Protein AF-A0A366HBX4-F1 (afdb_monomer_lite)

pLDDT: mean 83.54, std 19.04, range [41.97, 98.69]

Secondary structure (DSSP, 8-state):
---------------------------HHHHHHHHHHHHHHT-S--HHHHHHHHHHHHHSPP-TTSHHHHHHHHHHHHHHHHHTT-HHHHHHHHHHHHHHHHHHHHT--

Structure (mmCIF, N/CA/C/O backbone):
data_AF-A0A366HBX4-F1
#
_entry.id   AF-A0A366HBX4-F1
#
loop_
_atom_site.group_PDB
_atom_site.id
_atom_site.type_symbol
_atom_site.label_atom_id
_atom_site.label_alt_id
_atom_site.label_comp_id
_atom_site.label_asym_id
_atom_site.label_entity_id
_atom_site.label_seq_id
_atom_site.pdbx_PDB_ins_code
_atom_site.Cartn_x
_atom_site.Cartn_y
_atom_site.Cartn_z
_atom_site.occupancy
_atom_site.B_iso_or_equiv
_atom_site.auth_seq_id
_atom_site.auth_comp_id
_atom_site.auth_asym_id
_atom_site.auth_atom_id
_atom_site.pdbx_PDB_model_num
ATOM 1 N N . MET A 1 1 ? 83.571 13.955 -13.164 1.00 41.97 1 MET A N 1
ATOM 2 C CA . MET A 1 1 ? 82.388 13.517 -13.938 1.00 41.97 1 MET A CA 1
ATOM 3 C C . MET A 1 1 ? 81.170 14.200 -13.339 1.00 41.97 1 MET A C 1
ATOM 5 O O . MET A 1 1 ? 81.041 14.209 -12.125 1.00 41.97 1 MET A O 1
ATOM 9 N N . LYS A 1 2 ? 80.384 14.901 -14.161 1.00 43.62 2 LYS A N 1
ATOM 10 C CA . LYS A 1 2 ? 79.310 15.808 -13.730 1.00 43.62 2 LYS A CA 1
ATOM 11 C C . LYS A 1 2 ? 78.022 14.993 -13.575 1.00 43.62 2 LYS A C 1
ATOM 13 O O . LYS A 1 2 ? 77.550 14.444 -14.565 1.00 43.62 2 LYS A O 1
ATOM 18 N N . HIS A 1 3 ? 77.479 14.894 -12.364 1.00 49.41 3 HIS A N 1
ATOM 19 C CA . HIS A 1 3 ? 76.137 14.353 -12.151 1.00 49.41 3 HIS A CA 1
ATOM 20 C C . HIS A 1 3 ? 75.112 15.438 -12.475 1.00 49.41 3 HIS A C 1
ATOM 22 O O . HIS A 1 3 ? 75.018 16.439 -11.772 1.00 49.41 3 HIS A O 1
ATOM 28 N N . VAL A 1 4 ? 74.352 1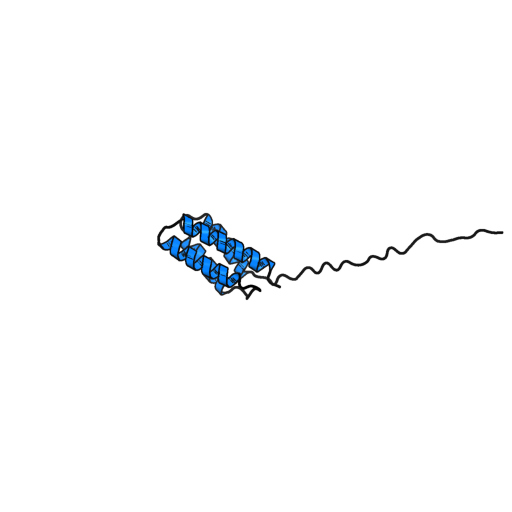5.228 -13.544 1.00 55.91 4 VAL A N 1
ATOM 29 C CA . VAL A 1 4 ? 73.110 15.950 -13.816 1.00 55.91 4 VAL A CA 1
ATOM 30 C C . VAL A 1 4 ? 72.027 14.902 -14.039 1.00 55.91 4 VAL A C 1
ATOM 32 O O . VAL A 1 4 ? 71.937 14.302 -15.103 1.00 55.91 4 VAL A O 1
ATOM 35 N N . ILE A 1 5 ? 71.244 14.629 -12.997 1.00 54.53 5 ILE A N 1
ATOM 36 C CA . ILE A 1 5 ? 69.987 13.883 -13.100 1.00 54.53 5 ILE A CA 1
ATOM 37 C C . ILE A 1 5 ? 68.891 14.913 -12.840 1.00 54.53 5 ILE A C 1
ATOM 39 O O . ILE A 1 5 ? 68.749 15.341 -11.693 1.00 54.53 5 ILE A O 1
ATOM 43 N N . PRO A 1 6 ? 68.161 15.383 -13.861 1.00 55.69 6 PRO A N 1
ATOM 44 C CA . PRO A 1 6 ? 67.046 16.278 -13.638 1.00 55.69 6 PRO A CA 1
ATOM 45 C C . PRO A 1 6 ? 65.718 15.503 -13.650 1.00 55.69 6 PRO A C 1
ATOM 47 O O . PRO A 1 6 ? 65.577 14.489 -14.330 1.00 55.69 6 PRO A O 1
ATOM 50 N N . VAL A 1 7 ? 64.739 16.076 -12.946 1.00 48.97 7 VAL A N 1
ATOM 51 C CA . VAL A 1 7 ? 63.287 15.847 -13.090 1.00 48.97 7 VAL A CA 1
ATOM 52 C C . VAL A 1 7 ? 62.806 14.492 -12.548 1.00 48.97 7 VAL A C 1
ATOM 54 O O . VAL A 1 7 ? 62.744 13.490 -13.246 1.00 48.97 7 VAL A O 1
ATOM 57 N N . LEU A 1 8 ? 62.565 14.354 -11.244 1.00 48.84 8 LEU A N 1
ATOM 58 C CA . LEU A 1 8 ? 61.369 14.834 -10.532 1.00 48.84 8 LEU A CA 1
ATOM 59 C C . LEU A 1 8 ? 60.042 14.517 -11.256 1.00 48.84 8 LEU A C 1
ATOM 61 O O . LEU A 1 8 ? 59.469 15.350 -11.946 1.00 48.84 8 LEU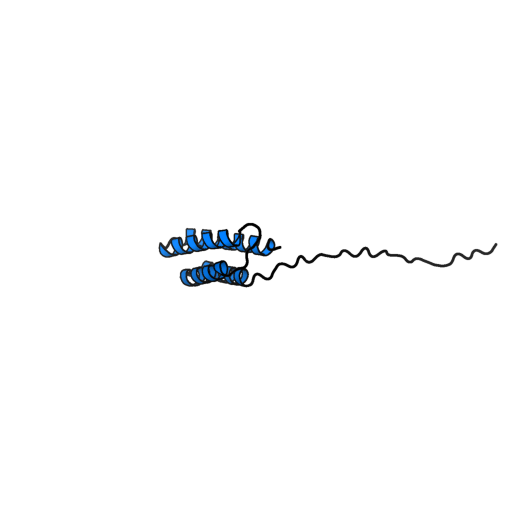 A O 1
ATOM 65 N N . THR A 1 9 ? 59.576 13.289 -11.026 1.00 56.94 9 THR A N 1
ATOM 66 C CA . THR A 1 9 ? 58.213 12.968 -10.568 1.00 56.94 9 THR A CA 1
ATOM 67 C C . THR A 1 9 ? 57.041 13.598 -11.325 1.00 56.94 9 THR A C 1
ATOM 69 O O . THR A 1 9 ? 56.553 14.649 -10.924 1.00 56.94 9 THR A O 1
ATOM 72 N N . LEU A 1 10 ? 56.475 12.889 -12.310 1.00 51.59 10 LEU A N 1
ATOM 73 C CA . LEU A 1 10 ? 55.055 13.037 -12.652 1.00 51.59 10 LEU A CA 1
ATOM 74 C C . LEU A 1 10 ? 54.555 11.885 -13.537 1.00 51.59 10 LEU A C 1
ATOM 76 O O . LEU A 1 10 ? 54.838 11.877 -14.728 1.00 51.59 10 LEU A O 1
ATOM 80 N N . LEU A 1 11 ? 53.765 10.959 -12.979 1.00 45.56 11 LEU A N 1
ATOM 81 C CA . LEU A 1 11 ? 52.576 10.425 -13.663 1.00 45.56 11 LEU A CA 1
ATOM 82 C C . LEU A 1 11 ? 51.685 9.652 -12.674 1.00 45.56 11 LEU A C 1
ATOM 84 O O . LEU A 1 11 ? 51.728 8.429 -12.565 1.00 45.56 11 LEU A O 1
ATOM 88 N N . LEU A 1 12 ? 50.863 10.393 -11.926 1.00 49.66 12 LEU A N 1
ATOM 89 C CA . LEU A 1 12 ? 49.689 9.839 -11.253 1.00 49.66 12 LEU A CA 1
ATOM 90 C C . LEU A 1 12 ? 48.660 9.513 -12.349 1.00 49.66 12 LEU A C 1
ATOM 92 O O . LEU A 1 12 ? 47.943 10.393 -12.823 1.00 49.66 12 LEU A O 1
ATOM 96 N N . LEU A 1 13 ? 48.626 8.258 -12.798 1.00 50.81 13 LEU A N 1
ATOM 97 C CA . LEU A 1 13 ? 47.582 7.755 -13.692 1.00 50.81 13 LEU A CA 1
ATOM 98 C C . LEU A 1 13 ? 46.272 7.641 -12.902 1.00 50.81 13 LEU A C 1
ATOM 100 O O . LEU A 1 13 ? 45.959 6.610 -12.306 1.00 50.81 13 LEU A O 1
ATOM 104 N N . LEU A 1 14 ? 45.525 8.750 -12.899 1.00 54.28 14 LEU A N 1
ATOM 105 C CA . LEU A 1 14 ? 44.111 8.839 -12.546 1.00 54.28 14 LEU A CA 1
ATOM 106 C C . LEU A 1 14 ? 43.327 7.846 -13.419 1.00 54.28 14 LEU A C 1
ATOM 108 O O . LEU A 1 14 ? 42.895 8.153 -14.529 1.00 54.28 14 LEU A O 1
ATOM 112 N N . SER A 1 15 ? 43.159 6.628 -12.917 1.00 58.53 15 SER A N 1
ATOM 113 C CA . SER A 1 15 ? 42.222 5.665 -13.485 1.00 58.53 15 SER A CA 1
ATOM 114 C C . SER A 1 15 ? 40.829 6.119 -13.067 1.00 58.53 15 SER A C 1
ATOM 116 O O . SER A 1 15 ? 40.406 5.892 -11.935 1.00 58.53 15 SER A O 1
ATOM 118 N N . GLY A 1 16 ? 40.165 6.861 -13.956 1.00 53.19 16 GLY A N 1
ATOM 119 C CA . GLY A 1 16 ? 38.811 7.358 -13.761 1.00 53.19 16 GLY A CA 1
ATOM 120 C C . GLY A 1 16 ? 37.854 6.211 -13.467 1.00 53.19 16 GLY A C 1
ATOM 121 O O . GLY A 1 16 ? 37.495 5.439 -14.355 1.00 53.19 16 GLY A O 1
ATOM 122 N N . VAL A 1 17 ? 37.426 6.110 -12.212 1.00 60.25 17 VAL A N 1
ATOM 123 C CA . VAL A 1 17 ? 36.266 5.309 -11.837 1.00 60.25 17 VAL A CA 1
ATOM 124 C C . VAL A 1 17 ? 35.053 6.047 -12.392 1.00 60.25 17 VAL A C 1
ATOM 126 O O . VAL A 1 17 ? 34.558 6.994 -11.784 1.00 60.25 17 VAL A O 1
ATOM 129 N N . PHE A 1 18 ? 34.585 5.644 -13.572 1.00 57.34 18 PHE A N 1
ATOM 130 C CA . PHE A 1 18 ? 33.241 5.989 -14.017 1.00 57.34 18 PHE A CA 1
ATOM 131 C C . PHE A 1 18 ? 32.261 5.277 -13.081 1.00 57.34 18 PHE A C 1
ATOM 133 O O . PHE A 1 18 ? 31.867 4.136 -13.320 1.00 57.34 18 PHE A O 1
ATOM 140 N N . LEU A 1 19 ? 31.899 5.947 -11.983 1.00 52.00 19 LEU A N 1
ATOM 141 C CA . LEU A 1 19 ? 30.698 5.645 -11.217 1.00 52.00 19 LEU A CA 1
ATOM 142 C C . LEU A 1 19 ? 29.534 5.772 -12.194 1.00 52.00 19 LEU A C 1
ATOM 144 O O . LEU A 1 19 ? 29.074 6.865 -12.516 1.00 52.00 19 LEU A O 1
ATOM 148 N N . THR A 1 20 ? 29.115 4.638 -12.744 1.00 50.94 20 THR A N 1
ATOM 149 C CA . THR A 1 20 ? 27.891 4.546 -13.524 1.00 50.94 20 THR A CA 1
ATOM 150 C C 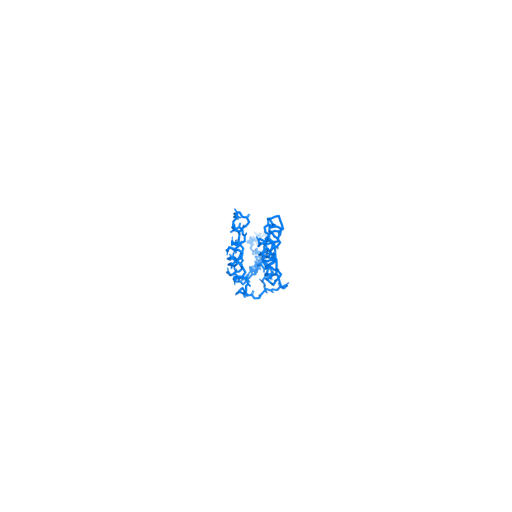. THR A 1 20 ? 26.764 4.736 -12.522 1.00 50.94 20 THR A C 1
ATOM 152 O O . THR A 1 20 ? 26.319 3.788 -11.874 1.00 50.94 20 THR A O 1
ATOM 155 N N . GLU A 1 21 ? 26.353 5.988 -12.327 1.00 49.03 21 GLU A N 1
ATOM 156 C CA . GLU A 1 21 ? 25.116 6.312 -11.638 1.00 49.03 21 GLU A CA 1
ATOM 157 C C . GLU A 1 21 ? 24.008 5.707 -12.485 1.00 49.03 21 GLU A C 1
ATOM 159 O O . GLU A 1 21 ? 23.642 6.212 -13.545 1.00 49.03 21 GLU A O 1
ATOM 164 N N . ALA A 1 22 ? 23.600 4.499 -12.108 1.00 49.09 22 ALA A N 1
ATOM 165 C CA . ALA A 1 22 ? 22.596 3.772 -12.842 1.00 49.09 22 ALA A CA 1
ATOM 166 C C . ALA A 1 22 ? 21.327 4.617 -12.811 1.00 49.09 22 ALA A C 1
ATOM 168 O O . ALA A 1 22 ? 20.706 4.738 -11.756 1.00 49.09 22 ALA A O 1
ATOM 169 N N . ALA A 1 23 ? 21.000 5.215 -13.956 1.00 51.19 23 ALA A N 1
ATOM 170 C CA . ALA A 1 23 ? 19.807 6.009 -14.161 1.00 51.19 23 ALA A CA 1
ATOM 171 C C . ALA A 1 23 ? 18.599 5.164 -13.751 1.00 51.19 23 ALA A C 1
ATOM 173 O O . ALA A 1 23 ? 18.145 4.292 -14.490 1.00 51.19 23 ALA A O 1
ATOM 174 N N . ASN A 1 24 ? 18.134 5.378 -12.524 1.00 58.16 24 ASN A N 1
ATOM 175 C CA . ASN A 1 24 ? 16.899 4.807 -12.038 1.00 58.16 24 ASN A CA 1
ATOM 176 C C . ASN A 1 24 ? 15.803 5.524 -12.836 1.00 58.16 24 ASN A C 1
ATOM 178 O O . ASN A 1 24 ? 15.687 6.746 -12.693 1.00 58.16 24 ASN A O 1
ATOM 182 N N . PRO A 1 25 ? 15.080 4.841 -13.742 1.00 64.69 25 PRO A N 1
ATOM 183 C CA . PRO A 1 25 ? 14.042 5.483 -14.519 1.00 64.69 25 PRO A CA 1
ATOM 184 C C . PRO A 1 25 ? 13.077 6.119 -13.527 1.00 64.69 25 PRO A C 1
ATOM 186 O O . PRO A 1 25 ? 12.688 5.505 -12.533 1.00 64.69 25 PRO A O 1
ATOM 189 N N . ASP A 1 26 ? 12.751 7.383 -13.757 1.00 72.44 26 ASP A N 1
ATOM 190 C CA . ASP A 1 26 ? 11.921 8.129 -12.832 1.00 72.44 26 ASP A CA 1
ATOM 191 C C . ASP A 1 26 ? 10.559 7.419 -12.674 1.00 72.44 26 ASP A C 1
ATOM 193 O O . ASP A 1 26 ? 9.854 7.170 -13.653 1.00 72.44 26 ASP A O 1
ATOM 197 N N . GLN A 1 27 ? 10.207 7.019 -11.444 1.00 83.94 27 GLN A N 1
ATOM 198 C CA . GLN A 1 27 ? 8.981 6.273 -11.113 1.00 83.94 27 GLN A CA 1
ATOM 199 C C . GLN A 1 27 ? 8.045 7.137 -10.244 1.00 83.94 27 GLN A C 1
ATOM 201 O O . GLN A 1 27 ? 7.751 6.777 -9.095 1.00 83.94 27 GLN A O 1
ATOM 206 N N . PRO A 1 28 ? 7.551 8.287 -10.748 1.00 91.75 28 PRO A N 1
ATOM 207 C CA . PRO A 1 28 ? 6.796 9.252 -9.945 1.00 91.75 28 PRO A CA 1
ATOM 208 C C . PRO A 1 28 ? 5.513 8.650 -9.367 1.00 91.75 28 PRO A C 1
ATOM 210 O O . PRO A 1 28 ? 5.158 8.902 -8.219 1.00 91.75 28 PRO A O 1
ATOM 213 N N . HIS A 1 29 ? 4.837 7.781 -10.120 1.00 94.50 29 HIS A N 1
ATOM 214 C CA . HIS A 1 29 ? 3.636 7.108 -9.639 1.00 94.50 29 HIS A CA 1
ATOM 215 C C . HIS A 1 29 ? 3.915 6.096 -8.520 1.00 94.50 29 HIS A C 1
ATOM 217 O O . HIS A 1 29 ? 3.119 6.004 -7.591 1.00 94.50 29 HIS A O 1
ATOM 223 N N . MET A 1 30 ? 5.039 5.372 -8.545 1.00 93.06 30 MET A N 1
ATOM 224 C CA . MET A 1 30 ? 5.374 4.487 -7.423 1.00 93.06 30 MET A CA 1
ATOM 225 C C . MET A 1 30 ? 5.743 5.284 -6.168 1.00 93.06 30 MET A C 1
ATOM 227 O O . MET A 1 30 ? 5.341 4.890 -5.076 1.00 93.06 30 MET A O 1
ATOM 231 N N . ARG A 1 31 ? 6.423 6.433 -6.310 1.00 93.75 31 ARG A N 1
ATOM 232 C CA . ARG A 1 31 ? 6.695 7.341 -5.180 1.00 93.75 31 ARG A CA 1
ATOM 233 C C . ARG A 1 31 ? 5.411 7.929 -4.588 1.00 93.75 31 ARG A C 1
ATOM 235 O O . ARG A 1 31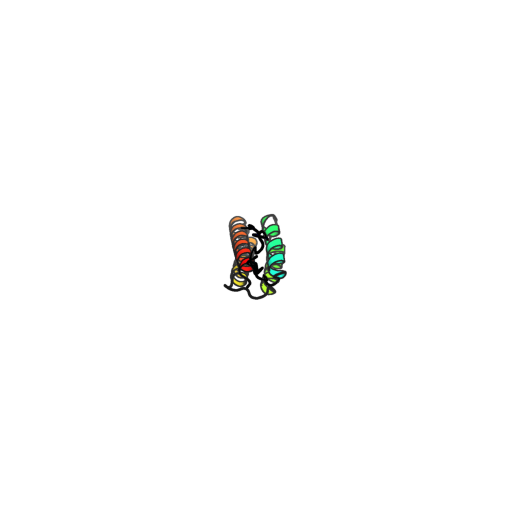 ? 5.215 7.853 -3.383 1.00 93.75 31 ARG A O 1
ATOM 242 N N . ALA A 1 32 ? 4.491 8.403 -5.426 1.00 96.12 32 ALA A N 1
ATOM 243 C CA . ALA A 1 32 ? 3.190 8.890 -4.964 1.00 96.12 32 ALA A CA 1
ATOM 244 C C . ALA A 1 32 ? 2.380 7.790 -4.249 1.00 96.12 32 ALA A C 1
ATOM 246 O O . ALA A 1 32 ? 1.770 8.028 -3.207 1.00 96.12 32 ALA A O 1
ATOM 247 N N . ALA A 1 33 ? 2.396 6.558 -4.775 1.00 97.25 33 ALA A N 1
ATOM 248 C CA . ALA A 1 33 ? 1.764 5.422 -4.108 1.00 97.25 33 ALA A CA 1
ATOM 249 C C . ALA A 1 33 ? 2.400 5.134 -2.740 1.00 97.25 33 ALA A C 1
ATOM 251 O O . ALA A 1 33 ? 1.679 4.892 -1.776 1.00 97.25 33 ALA A O 1
ATOM 252 N N . LEU A 1 34 ? 3.731 5.187 -2.644 1.00 96.56 34 LEU A N 1
ATOM 253 C CA . LEU A 1 34 ? 4.464 4.998 -1.396 1.00 96.56 34 LEU A CA 1
ATOM 254 C C . LEU A 1 34 ? 4.043 6.016 -0.326 1.00 96.56 34 LEU A C 1
ATOM 256 O O . LEU A 1 34 ? 3.727 5.617 0.793 1.00 96.56 34 LEU A O 1
ATOM 260 N N . GLU A 1 35 ? 3.990 7.303 -0.667 1.00 97.75 35 GLU A N 1
ATOM 261 C CA . GLU A 1 35 ? 3.560 8.366 0.252 1.00 97.75 35 GLU A CA 1
ATOM 262 C C . GLU A 1 35 ? 2.124 8.144 0.743 1.00 97.75 35 GLU A C 1
ATOM 264 O O . GLU A 1 35 ? 1.853 8.179 1.944 1.00 97.75 35 GLU A O 1
ATOM 269 N N . LEU A 1 36 ? 1.206 7.819 -0.171 1.00 98.56 36 LEU A N 1
ATOM 270 C CA . LEU A 1 36 ? -0.184 7.518 0.172 1.00 98.56 36 LEU A CA 1
ATOM 271 C C . LEU A 1 36 ? -0.307 6.308 1.101 1.00 98.56 36 LEU A C 1
ATOM 273 O O . LEU A 1 36 ? -1.123 6.332 2.019 1.00 98.56 36 LEU A O 1
ATOM 277 N N . LEU A 1 37 ? 0.504 5.266 0.907 1.00 98.38 37 LEU A N 1
ATOM 278 C CA . LEU A 1 37 ? 0.519 4.094 1.787 1.00 98.38 37 LEU A CA 1
ATOM 279 C C . LEU A 1 37 ? 1.082 4.420 3.172 1.00 98.38 37 LEU A C 1
ATOM 281 O O . LEU A 1 37 ? 0.560 3.938 4.179 1.00 98.38 37 LEU A O 1
ATOM 285 N N . GLN A 1 38 ? 2.111 5.265 3.247 1.00 98.12 38 GLN A N 1
ATOM 286 C CA . GLN A 1 38 ? 2.648 5.740 4.522 1.00 98.12 38 GLN A CA 1
ATOM 287 C C . GLN A 1 38 ? 1.623 6.577 5.294 1.00 98.12 38 GLN A C 1
ATOM 289 O O . GLN A 1 38 ? 1.518 6.423 6.513 1.00 98.12 38 GLN A O 1
ATOM 294 N N . SER A 1 39 ? 0.849 7.414 4.600 1.00 98.00 39 SER A N 1
ATOM 295 C CA . SER A 1 39 ? -0.264 8.152 5.203 1.00 98.00 39 SER A CA 1
ATOM 296 C C . SER A 1 39 ? -1.412 7.221 5.601 1.00 98.00 39 SER A C 1
ATOM 298 O O . SER A 1 39 ? -1.925 7.345 6.712 1.00 98.00 39 SER A O 1
ATOM 300 N N . ALA A 1 40 ? -1.763 6.236 4.764 1.00 98.00 40 ALA A N 1
ATOM 301 C CA . ALA A 1 40 ? -2.821 5.267 5.057 1.00 98.00 40 ALA A CA 1
ATOM 302 C C . ALA A 1 40 ? -2.536 4.499 6.351 1.00 98.00 40 ALA A C 1
ATOM 304 O O . ALA A 1 40 ? -3.429 4.333 7.174 1.00 98.00 40 ALA A O 1
ATOM 305 N N . LYS A 1 41 ? -1.276 4.098 6.570 1.00 97.12 41 LYS A N 1
ATOM 306 C CA . LYS A 1 41 ? -0.848 3.390 7.785 1.00 97.12 41 LYS A CA 1
ATOM 307 C C . LYS A 1 41 ? -1.105 4.175 9.076 1.00 97.12 41 LYS A C 1
ATOM 309 O O . LYS A 1 41 ? -1.237 3.577 10.133 1.00 97.12 41 LYS A O 1
ATOM 314 N N . LYS A 1 42 ? -1.116 5.507 9.003 1.00 96.38 42 LYS A N 1
ATOM 315 C CA . LYS A 1 42 ? -1.281 6.401 10.159 1.00 96.38 42 LYS A CA 1
ATOM 316 C C . LYS A 1 42 ? -2.721 6.897 10.325 1.00 96.38 42 LYS A C 1
ATOM 318 O O . LYS A 1 42 ? -2.981 7.675 11.234 1.00 96.38 42 LYS A O 1
ATOM 323 N N . SER A 1 43 ? -3.625 6.524 9.421 1.00 96.00 43 SER A N 1
ATOM 324 C CA . SER A 1 43 ? -4.977 7.072 9.354 1.00 96.00 43 SER A CA 1
ATOM 325 C C . SER A 1 43 ? -6.002 6.127 9.973 1.00 96.00 43 SER A C 1
ATOM 327 O O . SER A 1 43 ? -5.991 4.928 9.702 1.00 96.00 43 SER A O 1
ATOM 329 N N . ASP A 1 44 ? -6.964 6.685 10.709 1.00 95.19 44 ASP A N 1
ATOM 330 C CA . ASP A 1 44 ? -8.150 5.949 11.166 1.00 95.19 44 ASP A CA 1
ATOM 331 C C . ASP A 1 44 ? -9.081 5.539 10.013 1.00 95.19 44 ASP A C 1
ATOM 333 O O . ASP A 1 44 ? -9.875 4.607 10.150 1.00 95.19 44 ASP A O 1
ATOM 337 N N . GLN A 1 45 ? -8.977 6.220 8.867 1.00 95.25 45 GLN A N 1
ATOM 338 C CA . GLN A 1 45 ? -9.766 5.976 7.661 1.00 95.25 45 GLN A CA 1
ATOM 339 C C . GLN A 1 45 ? -8.837 5.756 6.455 1.00 95.25 45 GLN A C 1
ATOM 341 O O . GLN A 1 45 ? -8.677 6.642 5.615 1.00 95.25 45 GLN A O 1
ATOM 346 N N . PRO A 1 46 ? -8.220 4.568 6.320 1.00 97.38 46 PRO A N 1
ATOM 347 C CA . PRO A 1 46 ? -7.194 4.325 5.304 1.00 97.38 46 PRO A CA 1
ATOM 348 C C . PRO A 1 46 ? -7.747 4.192 3.873 1.00 97.38 46 PRO A C 1
ATOM 350 O O . PRO A 1 46 ? -7.004 4.364 2.906 1.00 97.38 46 PRO A O 1
ATOM 353 N N . LEU A 1 47 ? -9.042 3.894 3.703 1.00 97.94 47 LEU A N 1
ATOM 354 C CA . LEU A 1 47 ? -9.647 3.543 2.407 1.00 97.94 47 LEU A CA 1
ATOM 355 C C . LEU A 1 47 ? -9.443 4.574 1.277 1.00 97.94 47 LEU A C 1
ATOM 357 O O . LEU A 1 47 ? -9.095 4.148 0.166 1.00 97.94 47 LEU A O 1
ATOM 361 N N . PRO A 1 48 ? -9.609 5.896 1.492 1.00 98.25 48 PRO A N 1
ATOM 362 C CA . PRO A 1 48 ? -9.370 6.885 0.441 1.00 98.25 48 PRO A CA 1
ATOM 363 C C . PRO A 1 48 ? -7.914 6.872 -0.036 1.00 98.25 48 PRO A C 1
ATOM 365 O O . PRO A 1 48 ? -7.645 6.884 -1.238 1.00 98.25 48 PRO A O 1
ATOM 368 N N . MET A 1 49 ? -6.967 6.770 0.899 1.00 98.56 49 MET A N 1
ATOM 369 C CA . MET A 1 49 ? -5.535 6.758 0.597 1.00 98.56 49 MET A CA 1
ATOM 370 C C . MET A 1 49 ? -5.125 5.465 -0.114 1.00 98.56 49 MET A C 1
ATOM 372 O O . MET A 1 49 ? -4.424 5.523 -1.122 1.00 98.56 49 MET A O 1
ATOM 376 N N . LEU A 1 50 ? -5.630 4.311 0.336 1.00 98.50 50 LEU A N 1
ATOM 377 C CA . LEU A 1 50 ? -5.419 3.018 -0.323 1.00 98.50 50 LEU A CA 1
ATOM 378 C C . LEU A 1 50 ? -5.950 3.014 -1.764 1.00 98.50 50 LEU A C 1
ATOM 380 O O . LEU A 1 50 ? -5.290 2.525 -2.682 1.00 98.50 50 LEU A O 1
ATOM 384 N N . THR A 1 51 ? -7.126 3.603 -1.987 1.00 98.31 51 THR A N 1
ATOM 385 C CA . THR A 1 51 ? -7.733 3.704 -3.322 1.00 98.31 51 THR A CA 1
ATOM 386 C C . THR A 1 51 ? -6.895 4.579 -4.255 1.00 98.31 51 THR A C 1
ATOM 388 O O . THR A 1 51 ? -6.677 4.214 -5.416 1.00 98.31 51 THR A O 1
ATOM 391 N N . SER A 1 52 ? -6.384 5.701 -3.748 1.00 98.38 52 SER A N 1
ATOM 392 C CA . SER A 1 52 ? -5.475 6.574 -4.491 1.00 98.38 52 SER A CA 1
ATOM 393 C C . SER A 1 52 ? -4.139 5.886 -4.779 1.00 98.38 52 SER A C 1
ATOM 395 O O . SER A 1 52 ? -3.683 5.901 -5.923 1.00 98.38 52 SER A O 1
ATOM 397 N N . ALA A 1 53 ? -3.549 5.195 -3.798 1.00 98.25 53 ALA A N 1
ATOM 398 C CA . ALA A 1 53 ? -2.308 4.442 -3.978 1.00 98.25 53 ALA A CA 1
ATOM 399 C C . ALA A 1 53 ? -2.460 3.383 -5.078 1.00 98.25 53 ALA A C 1
ATOM 401 O O . ALA A 1 53 ? -1.637 3.295 -5.990 1.00 98.25 53 ALA A O 1
ATOM 402 N N . ARG A 1 54 ? -3.578 2.647 -5.068 1.00 98.31 54 ARG A N 1
ATOM 403 C CA . ARG A 1 54 ? -3.936 1.688 -6.118 1.00 98.31 54 ARG A CA 1
ATOM 404 C C . ARG A 1 54 ? -3.974 2.331 -7.506 1.00 98.31 54 ARG A C 1
ATOM 406 O O . ARG A 1 54 ? -3.468 1.747 -8.462 1.00 98.31 54 ARG A O 1
ATOM 413 N N . LYS A 1 55 ? -4.579 3.517 -7.641 1.00 97.94 55 LYS A N 1
ATOM 414 C CA . LYS A 1 55 ? -4.642 4.253 -8.917 1.00 97.94 55 LYS A CA 1
ATOM 415 C C . LYS A 1 55 ? -3.239 4.598 -9.420 1.00 97.94 55 LYS A C 1
ATOM 417 O O . LYS A 1 55 ? -2.946 4.376 -10.591 1.00 97.94 55 LYS A O 1
ATOM 422 N N . HIS A 1 56 ? -2.363 5.068 -8.539 1.00 96.81 56 HIS A N 1
ATOM 423 C CA . HIS A 1 56 ? -0.977 5.353 -8.896 1.00 96.81 56 HIS A CA 1
ATOM 424 C C . HIS A 1 56 ? -0.209 4.094 -9.321 1.00 96.81 56 HIS A C 1
ATOM 426 O O . HIS A 1 56 ? 0.425 4.105 -10.371 1.00 96.81 56 HIS A O 1
ATOM 432 N N . LEU A 1 57 ? -0.333 2.975 -8.601 1.00 95.19 57 LEU A N 1
ATOM 433 C CA . LEU A 1 57 ? 0.318 1.710 -8.978 1.00 95.19 57 LEU A CA 1
ATOM 434 C C . LEU A 1 57 ? -0.164 1.154 -10.328 1.00 95.19 57 LEU A C 1
ATOM 436 O O . LEU A 1 57 ? 0.611 0.529 -11.056 1.00 95.19 57 LEU A O 1
ATOM 440 N N . LYS A 1 58 ? -1.426 1.398 -10.701 1.00 94.56 58 LYS A N 1
ATOM 441 C CA . LYS A 1 58 ? -1.942 1.054 -12.036 1.00 94.56 58 LYS A CA 1
ATOM 442 C C . LYS A 1 58 ? -1.288 1.874 -13.148 1.00 94.56 58 LYS A C 1
ATOM 444 O O . LYS A 1 58 ? -1.057 1.324 -14.218 1.00 94.56 58 LYS A O 1
ATOM 449 N N . ASN A 1 59 ? -0.974 3.139 -12.875 1.00 92.44 59 ASN A N 1
ATOM 450 C CA . ASN A 1 59 ? -0.370 4.062 -13.837 1.00 92.44 59 ASN A CA 1
ATOM 451 C C . ASN A 1 59 ? 1.165 4.010 -13.850 1.00 92.44 59 ASN A C 1
ATOM 453 O O . ASN A 1 59 ? 1.787 4.566 -14.747 1.00 92.44 59 ASN A O 1
ATOM 457 N N . ALA A 1 60 ? 1.787 3.384 -12.850 1.00 89.62 60 ALA A N 1
ATOM 458 C CA . ALA A 1 60 ? 3.235 3.274 -12.763 1.00 89.62 60 ALA A CA 1
ATOM 459 C C . ALA A 1 60 ? 3.828 2.444 -13.909 1.00 89.62 60 ALA A C 1
ATOM 461 O O . ALA A 1 60 ? 3.287 1.402 -14.293 1.00 89.62 60 ALA A O 1
ATOM 462 N N . SER A 1 61 ? 4.981 2.895 -14.408 1.00 84.19 61 SER A N 1
ATOM 463 C CA . SER A 1 61 ? 5.746 2.206 -15.442 1.00 84.19 61 SER A CA 1
ATOM 464 C C . SER A 1 61 ? 6.162 0.811 -14.979 1.00 84.19 61 SER A C 1
ATOM 466 O O . SER A 1 61 ? 6.396 0.559 -13.795 1.00 84.19 61 SER A O 1
ATOM 468 N N . LYS A 1 62 ? 6.274 -0.120 -15.929 1.00 79.44 62 LYS A N 1
ATOM 469 C CA . LYS A 1 62 ? 6.702 -1.492 -15.640 1.00 79.44 62 LYS A CA 1
ATOM 470 C C . LYS A 1 62 ? 8.096 -1.478 -15.002 1.00 79.44 62 LYS A C 1
ATOM 472 O O . LYS A 1 62 ? 9.000 -0.825 -15.513 1.00 79.44 62 LYS A O 1
ATOM 477 N N . ASN A 1 63 ? 8.267 -2.215 -13.909 1.00 73.44 63 ASN A N 1
ATOM 478 C CA . ASN A 1 63 ? 9.567 -2.472 -13.299 1.00 73.44 63 ASN A CA 1
ATOM 479 C C . ASN A 1 63 ? 10.017 -3.912 -13.572 1.00 73.44 63 ASN A C 1
ATOM 481 O O . ASN A 1 63 ? 9.203 -4.801 -13.852 1.00 73.44 63 ASN A O 1
ATOM 485 N N . LYS A 1 64 ? 11.331 -4.140 -13.512 1.00 64.75 64 LYS A N 1
ATOM 486 C CA . LYS A 1 64 ? 11.897 -5.490 -13.556 1.00 64.75 64 LYS A CA 1
ATOM 487 C C . LYS A 1 64 ? 11.462 -6.241 -12.293 1.00 64.75 64 LYS A C 1
ATOM 489 O O . LYS A 1 64 ? 11.455 -5.675 -11.205 1.00 64.75 64 LYS A O 1
ATOM 494 N N . GLY A 1 65 ? 11.048 -7.496 -12.452 1.00 72.31 65 GLY A N 1
ATOM 495 C CA . GLY A 1 65 ? 10.681 -8.367 -11.330 1.00 72.31 65 GLY A CA 1
ATOM 496 C C . GLY A 1 65 ? 9.236 -8.272 -10.835 1.00 72.31 65 GLY A C 1
ATOM 497 O O . GLY A 1 65 ? 8.889 -9.001 -9.926 1.00 72.31 65 GLY A O 1
ATOM 498 N N . GLY A 1 66 ? 8.372 -7.429 -11.415 1.00 86.19 66 GLY A N 1
ATOM 499 C CA . GLY A 1 66 ? 6.932 -7.477 -11.112 1.00 86.19 66 GLY A CA 1
ATOM 500 C C . GLY A 1 66 ? 6.509 -6.837 -9.786 1.00 86.19 66 GLY A C 1
ATOM 501 O O . GLY A 1 66 ? 5.315 -6.799 -9.501 1.00 86.19 66 GLY A O 1
ATOM 502 N N . ALA A 1 67 ? 7.429 -6.226 -9.035 1.00 90.25 67 ALA A N 1
ATOM 503 C CA . ALA A 1 67 ? 7.149 -5.632 -7.725 1.00 90.25 67 ALA A CA 1
ATOM 504 C C . ALA A 1 67 ? 6.003 -4.595 -7.730 1.00 90.25 67 ALA A C 1
ATOM 506 O O . ALA A 1 67 ? 5.300 -4.434 -6.736 1.00 90.25 67 ALA A O 1
ATOM 507 N N . ARG A 1 68 ? 5.757 -3.908 -8.858 1.00 92.69 68 ARG A N 1
ATOM 508 C CA . ARG A 1 68 ? 4.585 -3.021 -9.018 1.00 92.69 68 ARG A CA 1
ATOM 509 C C . ARG A 1 68 ? 3.266 -3.805 -8.988 1.00 92.69 68 ARG A C 1
ATOM 511 O O . ARG A 1 68 ? 2.292 -3.338 -8.405 1.00 92.69 68 ARG A O 1
ATOM 518 N N . VAL A 1 69 ? 3.222 -4.957 -9.660 1.00 93.56 69 VAL A N 1
ATOM 519 C CA . VAL A 1 69 ? 2.046 -5.842 -9.711 1.00 93.56 69 VAL A CA 1
ATOM 520 C C . VAL A 1 69 ? 1.785 -6.421 -8.327 1.00 93.56 69 VAL A C 1
ATOM 522 O O . VAL A 1 69 ? 0.673 -6.297 -7.829 1.00 93.56 69 VAL A O 1
ATOM 525 N N . GLU A 1 70 ? 2.821 -6.936 -7.670 1.00 94.94 70 GLU A N 1
ATOM 526 C CA . GLU A 1 70 ? 2.708 -7.481 -6.313 1.00 94.94 70 GLU A CA 1
ATOM 527 C C . GLU A 1 70 ? 2.254 -6.412 -5.310 1.00 94.94 70 GLU A C 1
ATOM 529 O O . GLU A 1 70 ? 1.339 -6.631 -4.519 1.00 94.94 70 GLU A O 1
ATOM 534 N N . ALA A 1 71 ? 2.819 -5.201 -5.382 1.00 96.38 71 ALA A N 1
ATOM 535 C CA . ALA A 1 71 ? 2.351 -4.083 -4.566 1.00 96.38 71 ALA A CA 1
ATOM 536 C C . ALA A 1 71 ? 0.874 -3.754 -4.838 1.00 96.38 71 ALA A C 1
ATOM 538 O O . ALA A 1 71 ? 0.127 -3.466 -3.905 1.00 96.38 71 ALA A O 1
ATOM 539 N N . LEU A 1 72 ? 0.431 -3.806 -6.098 1.00 97.00 72 LEU A N 1
ATOM 540 C CA . LEU A 1 72 ? -0.962 -3.555 -6.466 1.00 97.00 72 LEU A CA 1
ATOM 541 C C . LEU A 1 72 ? -1.910 -4.605 -5.866 1.00 97.00 72 LEU A C 1
ATOM 543 O O . LEU A 1 72 ? -2.983 -4.243 -5.381 1.00 97.00 72 LEU A O 1
ATOM 547 N N . GLU A 1 73 ? -1.520 -5.878 -5.879 1.00 97.94 73 GLU A N 1
ATOM 548 C CA . GLU A 1 73 ? -2.268 -6.978 -5.258 1.00 97.94 73 GLU A CA 1
ATOM 549 C C . GLU A 1 73 ? -2.371 -6.792 -3.743 1.00 97.94 73 GLU A C 1
ATOM 551 O O . GLU A 1 73 ? -3.474 -6.780 -3.196 1.00 97.94 73 GLU A O 1
ATOM 556 N N . LEU A 1 74 ? -1.249 -6.500 -3.083 1.00 98.62 74 LEU A N 1
ATOM 557 C CA . LEU A 1 74 ? -1.207 -6.236 -1.644 1.00 98.62 74 LEU A CA 1
ATOM 558 C C . LEU A 1 74 ? -2.081 -5.039 -1.248 1.00 98.62 74 LEU A C 1
ATOM 560 O O . LEU A 1 74 ? -2.746 -5.076 -0.213 1.00 98.62 74 LEU A O 1
ATOM 564 N N . VAL A 1 75 ? -2.139 -3.992 -2.076 1.00 98.56 75 VAL A N 1
ATOM 565 C CA . VAL A 1 75 ? -3.048 -2.858 -1.849 1.00 98.56 75 VAL A CA 1
ATOM 566 C C . VAL A 1 75 ? -4.513 -3.262 -2.021 1.00 98.56 75 VAL A C 1
ATOM 568 O O . VAL A 1 75 ? -5.352 -2.817 -1.239 1.00 98.56 75 VAL A O 1
ATOM 571 N N . ASN A 1 76 ? -4.849 -4.111 -2.996 1.00 98.69 76 ASN A N 1
ATOM 572 C CA . ASN A 1 76 ? -6.217 -4.625 -3.130 1.00 98.69 76 ASN A CA 1
ATOM 573 C C . ASN A 1 76 ? -6.628 -5.441 -1.899 1.00 98.69 76 ASN A C 1
ATOM 575 O O . ASN A 1 76 ? -7.737 -5.272 -1.394 1.00 98.69 76 ASN A O 1
ATOM 579 N N . GLU A 1 77 ? -5.724 -6.269 -1.380 1.00 98.62 77 GLU A N 1
ATOM 580 C CA . GLU A 1 77 ? -5.956 -7.004 -0.140 1.00 98.62 77 GLU A CA 1
ATOM 581 C C . GLU A 1 77 ? -6.102 -6.063 1.059 1.00 98.62 77 GLU A C 1
ATOM 583 O O . GLU A 1 77 ? -7.027 -6.233 1.848 1.00 98.62 77 GLU A O 1
ATOM 588 N N . ALA A 1 78 ? -5.256 -5.035 1.183 1.00 98.62 78 ALA A N 1
ATOM 589 C CA . ALA A 1 78 ? -5.379 -4.032 2.241 1.00 98.62 78 ALA A CA 1
ATOM 590 C C . ALA A 1 78 ? -6.744 -3.325 2.205 1.00 98.62 78 ALA A C 1
ATOM 592 O O . ALA A 1 78 ? -7.353 -3.118 3.251 1.00 98.62 78 ALA A O 1
ATOM 593 N N . ILE A 1 79 ? -7.254 -2.996 1.011 1.00 98.69 79 ILE A N 1
ATOM 594 C CA . ILE A 1 79 ? -8.597 -2.421 0.836 1.00 98.69 79 ILE A CA 1
ATOM 595 C C . ILE A 1 79 ? -9.665 -3.392 1.342 1.00 98.69 79 ILE A C 1
ATOM 597 O O . ILE A 1 79 ? -10.535 -2.981 2.106 1.00 98.69 79 ILE A O 1
ATOM 601 N N . ALA A 1 80 ? -9.589 -4.668 0.956 1.00 98.62 80 ALA A N 1
ATOM 602 C CA . ALA A 1 80 ? -10.551 -5.677 1.393 1.00 98.62 80 ALA A CA 1
ATOM 603 C C . ALA A 1 80 ? -10.549 -5.847 2.924 1.00 98.62 80 ALA A C 1
ATOM 605 O O . ALA A 1 80 ? -11.611 -5.900 3.538 1.00 98.62 80 ALA A O 1
ATOM 606 N N . GLN A 1 81 ? -9.369 -5.861 3.556 1.00 98.25 81 GLN A N 1
ATOM 607 C CA . GLN A 1 81 ? -9.247 -5.947 5.017 1.00 98.25 81 GLN A CA 1
ATOM 608 C C . GLN A 1 81 ? -9.780 -4.691 5.722 1.00 98.25 81 GLN A C 1
ATOM 610 O O . GLN A 1 81 ? -10.466 -4.796 6.738 1.00 98.25 81 GLN A O 1
ATOM 615 N N . ALA A 1 82 ? -9.542 -3.507 5.153 1.00 97.88 82 ALA A N 1
ATOM 616 C CA . ALA A 1 82 ? -10.057 -2.254 5.692 1.00 97.88 82 ALA A CA 1
ATOM 617 C C . ALA A 1 82 ? -11.591 -2.182 5.619 1.00 97.88 82 ALA A C 1
ATOM 619 O O . ALA A 1 82 ? -12.222 -1.671 6.540 1.00 97.88 82 ALA A O 1
ATOM 620 N N . GLN A 1 83 ? -12.200 -2.728 4.560 1.00 97.88 83 GLN A N 1
ATOM 621 C CA . GLN A 1 83 ? -13.658 -2.791 4.405 1.00 97.88 83 GLN A CA 1
ATOM 622 C C . GLN A 1 83 ? -14.334 -3.681 5.454 1.00 97.88 83 GLN A C 1
ATOM 624 O O . GLN A 1 83 ? -15.435 -3.364 5.894 1.00 97.88 83 GLN A O 1
ATOM 629 N N . VAL A 1 84 ? -13.678 -4.765 5.877 1.00 97.81 84 VAL A N 1
ATOM 630 C CA . VAL A 1 84 ? -14.181 -5.648 6.948 1.00 97.81 84 VAL A CA 1
ATOM 631 C C . VAL A 1 84 ? -13.740 -5.208 8.350 1.00 97.81 84 VAL A C 1
ATOM 633 O O . VAL A 1 84 ? -14.058 -5.876 9.330 1.00 97.81 84 VAL A O 1
ATOM 636 N N . GLY A 1 85 ? -13.009 -4.094 8.467 1.00 96.62 85 GLY A N 1
ATOM 637 C CA . GLY A 1 85 ? -12.566 -3.532 9.745 1.00 96.62 85 GLY A CA 1
ATOM 638 C C . GLY A 1 85 ? -11.352 -4.219 10.386 1.00 96.62 85 GLY A C 1
ATOM 639 O O . GLY A 1 85 ? -11.009 -3.893 11.524 1.00 96.62 85 GLY A O 1
ATOM 640 N N . ASP A 1 86 ? -10.662 -5.129 9.687 1.00 97.62 86 ASP A N 1
ATOM 641 C CA . ASP A 1 86 ? -9.460 -5.801 10.204 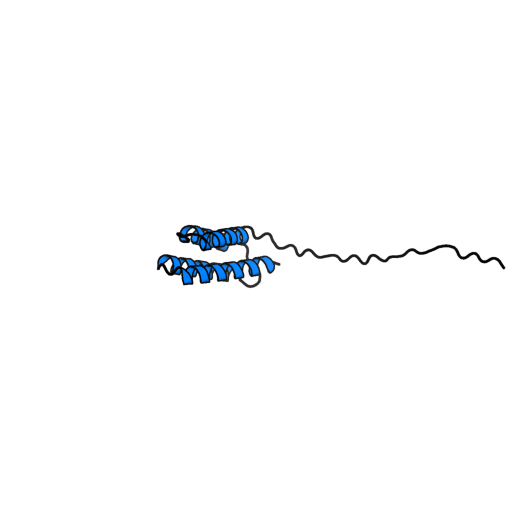1.00 97.62 86 ASP A CA 1
ATOM 642 C C . ASP A 1 86 ? -8.237 -4.877 10.076 1.00 97.62 86 ASP A C 1
ATOM 644 O O . ASP A 1 86 ? -7.455 -4.935 9.119 1.00 97.62 86 ASP A O 1
ATOM 648 N N . LYS A 1 87 ? -8.078 -3.983 11.059 1.00 95.94 87 LYS A N 1
ATOM 649 C CA . LYS A 1 87 ? -6.985 -2.997 11.096 1.00 95.94 87 LYS A CA 1
ATOM 650 C C . LYS A 1 87 ? -5.605 -3.659 11.067 1.00 95.94 87 LYS A C 1
ATOM 652 O O . LYS A 1 87 ? -4.731 -3.220 10.323 1.00 95.94 87 LYS A O 1
ATOM 657 N N . LYS A 1 88 ? -5.421 -4.760 11.805 1.00 97.69 88 LYS A N 1
ATOM 658 C CA . LYS A 1 88 ? -4.132 -5.460 11.897 1.00 97.69 88 LYS A CA 1
ATOM 659 C C . LYS A 1 88 ? -3.711 -6.024 10.543 1.00 97.69 88 LYS A C 1
ATOM 661 O O . LYS A 1 88 ? -2.576 -5.808 10.119 1.00 97.69 88 LYS A O 1
ATOM 666 N N . LYS A 1 89 ? -4.603 -6.731 9.842 1.00 98.00 89 LYS A N 1
ATOM 667 C CA . LYS A 1 89 ? -4.276 -7.246 8.505 1.00 98.00 89 LYS A CA 1
ATOM 668 C C . LYS A 1 89 ? -4.143 -6.127 7.482 1.00 98.00 89 LYS A C 1
ATOM 670 O O . LYS A 1 89 ? -3.275 -6.216 6.618 1.00 98.00 89 LYS A O 1
ATOM 675 N N . THR A 1 90 ? -4.937 -5.064 7.598 1.00 98.31 90 THR A N 1
ATOM 676 C CA . THR A 1 90 ? -4.789 -3.868 6.756 1.00 98.31 90 THR A CA 1
ATOM 677 C C . THR A 1 90 ? -3.366 -3.312 6.853 1.00 98.31 90 THR A C 1
ATOM 679 O O . THR A 1 90 ? -2.694 -3.162 5.833 1.00 98.31 90 THR A O 1
ATOM 682 N N . GLU A 1 91 ? -2.860 -3.090 8.068 1.00 98.00 91 GLU A N 1
ATOM 683 C CA . GLU A 1 91 ? -1.492 -2.608 8.296 1.00 98.00 91 GLU A CA 1
ATOM 684 C C . GLU A 1 91 ? -0.424 -3.579 7.783 1.00 98.00 91 GLU A C 1
ATOM 686 O O . GLU A 1 91 ? 0.548 -3.153 7.155 1.00 98.00 91 GLU A O 1
ATOM 691 N N . GLN A 1 92 ? -0.600 -4.888 8.001 1.00 98.44 92 GLN A N 1
ATOM 692 C CA . GLN A 1 92 ? 0.315 -5.908 7.475 1.00 98.44 92 GLN A CA 1
ATOM 693 C C . GLN A 1 92 ? 0.436 -5.821 5.950 1.00 98.44 92 GLN A C 1
ATOM 695 O O . GLN A 1 92 ? 1.546 -5.832 5.414 1.00 98.44 92 GLN A O 1
ATOM 700 N N . LYS A 1 93 ? -0.694 -5.686 5.249 1.00 98.56 93 LYS A N 1
ATOM 701 C CA . LYS A 1 93 ? -0.728 -5.590 3.786 1.00 98.56 93 LYS A CA 1
ATOM 702 C C . LYS A 1 93 ? -0.163 -4.262 3.281 1.00 98.56 93 LYS A C 1
ATOM 704 O O . LYS A 1 93 ? 0.584 -4.265 2.306 1.00 98.56 93 LYS A O 1
ATOM 709 N N . ILE A 1 94 ? -0.406 -3.155 3.989 1.00 98.44 94 ILE A N 1
ATOM 710 C CA . ILE A 1 94 ? 0.239 -1.863 3.702 1.00 98.44 94 ILE A CA 1
ATOM 711 C C . ILE A 1 94 ? 1.764 -1.975 3.814 1.00 98.44 94 ILE A C 1
ATOM 713 O O . ILE A 1 94 ? 2.478 -1.560 2.902 1.00 98.44 94 ILE A O 1
ATOM 717 N N . ASN A 1 95 ? 2.280 -2.560 4.898 1.00 98.31 95 ASN A N 1
ATOM 718 C CA . ASN A 1 95 ? 3.722 -2.709 5.102 1.00 98.31 95 ASN A CA 1
ATOM 719 C C . ASN A 1 95 ? 4.366 -3.581 4.012 1.00 98.31 95 ASN A C 1
ATOM 721 O O . ASN A 1 95 ? 5.424 -3.228 3.490 1.00 98.31 95 ASN A O 1
ATOM 725 N N . ALA A 1 96 ? 3.709 -4.677 3.626 1.00 97.94 96 ALA A N 1
ATOM 726 C CA . ALA A 1 96 ? 4.175 -5.533 2.539 1.00 97.94 96 ALA A CA 1
ATOM 727 C C . ALA A 1 96 ? 4.186 -4.797 1.185 1.00 97.94 96 ALA A C 1
ATOM 729 O O . ALA A 1 96 ? 5.140 -4.928 0.416 1.00 97.94 96 ALA A O 1
ATOM 730 N N . ALA A 1 97 ? 3.159 -3.990 0.895 1.00 97.69 97 ALA A N 1
ATOM 731 C CA . ALA A 1 97 ? 3.105 -3.189 -0.327 1.00 97.69 97 ALA A CA 1
ATOM 732 C C . ALA A 1 97 ? 4.233 -2.143 -0.369 1.00 97.69 97 ALA A C 1
ATOM 734 O O . ALA A 1 97 ? 4.901 -1.998 -1.390 1.00 97.69 97 ALA A O 1
ATOM 735 N N . ILE A 1 98 ? 4.493 -1.458 0.752 1.00 96.62 98 ILE A N 1
ATOM 736 C CA . ILE A 1 98 ? 5.597 -0.494 0.891 1.00 96.62 98 ILE A CA 1
ATOM 737 C C . ILE A 1 98 ? 6.950 -1.162 0.613 1.00 96.62 98 ILE A C 1
ATOM 739 O O . ILE A 1 98 ? 7.754 -0.624 -0.149 1.00 96.62 98 ILE A O 1
ATOM 743 N N . ALA A 1 99 ? 7.195 -2.344 1.189 1.00 95.25 99 ALA A N 1
ATOM 744 C CA . ALA A 1 99 ? 8.435 -3.089 0.974 1.00 95.25 99 ALA A CA 1
ATOM 745 C C . ALA A 1 99 ? 8.638 -3.448 -0.509 1.00 95.25 99 ALA A C 1
ATOM 747 O O . ALA A 1 99 ? 9.725 -3.247 -1.056 1.00 95.25 99 ALA A O 1
ATOM 748 N N . ASN A 1 100 ? 7.574 -3.896 -1.180 1.00 93.31 100 ASN A N 1
ATOM 749 C CA . ASN A 1 100 ? 7.609 -4.194 -2.608 1.00 93.31 100 ASN A CA 1
ATOM 750 C C . ASN A 1 100 ? 7.867 -2.956 -3.466 1.00 93.31 100 ASN A C 1
ATOM 752 O O . ASN A 1 100 ? 8.680 -3.009 -4.384 1.00 93.31 100 ASN A O 1
ATOM 756 N N . ILE A 1 101 ? 7.250 -1.817 -3.148 1.00 92.75 101 ILE A N 1
ATOM 757 C CA . ILE A 1 101 ? 7.514 -0.569 -3.873 1.00 92.75 101 ILE A CA 1
ATOM 758 C C . ILE A 1 101 ? 8.978 -0.148 -3.720 1.00 92.75 101 ILE A C 1
ATOM 760 O O . ILE A 1 101 ? 9.604 0.192 -4.720 1.00 92.75 101 ILE A O 1
ATOM 764 N N . HIS A 1 102 ? 9.559 -0.219 -2.518 1.00 91.19 102 HIS A N 1
ATOM 765 C CA . HIS A 1 102 ? 10.983 0.080 -2.326 1.00 91.19 102 HIS A CA 1
ATOM 766 C C . HIS A 1 102 ? 11.887 -0.833 -3.162 1.00 91.19 102 HIS A C 1
ATOM 768 O O . HIS A 1 102 ? 12.772 -0.337 -3.861 1.00 91.19 102 HIS A O 1
ATOM 774 N N . SER A 1 103 ? 11.626 -2.146 -3.153 1.00 87.81 103 SER A N 1
ATOM 775 C CA . SER A 1 103 ? 12.342 -3.101 -4.009 1.00 87.81 103 SER A CA 1
ATOM 776 C C . SER A 1 103 ? 12.177 -2.751 -5.493 1.00 87.81 103 SER A C 1
ATOM 778 O O . SER A 1 103 ? 13.144 -2.716 -6.251 1.00 87.81 103 SER A O 1
ATOM 780 N N . GLY A 1 104 ? 10.960 -2.408 -5.910 1.00 85.00 104 GLY A N 1
ATOM 781 C CA . GLY A 1 104 ? 10.631 -2.061 -7.286 1.00 85.00 104 GLY A CA 1
ATOM 782 C C . GLY A 1 104 ? 11.260 -0.759 -7.782 1.00 85.00 104 GLY A C 1
ATOM 783 O O . GLY A 1 104 ? 11.619 -0.693 -8.954 1.00 85.00 104 GLY A O 1
ATOM 784 N N . ILE A 1 105 ? 11.391 0.262 -6.927 1.00 82.00 105 ILE A N 1
ATOM 785 C CA . ILE A 1 105 ? 12.089 1.515 -7.253 1.00 82.00 105 ILE A CA 1
ATOM 786 C C . ILE A 1 105 ? 13.598 1.260 -7.342 1.00 82.00 105 ILE A C 1
ATOM 788 O O . ILE A 1 105 ? 14.234 1.756 -8.259 1.00 82.00 105 ILE A O 1
ATOM 792 N N . GLY A 1 106 ? 14.190 0.475 -6.438 1.00 74.62 106 GLY A N 1
ATOM 793 C CA . GLY A 1 106 ? 15.629 0.170 -6.485 1.00 74.62 106 GLY A CA 1
ATOM 794 C C . GLY A 1 106 ? 16.046 -0.688 -7.688 1.00 74.62 106 GLY A C 1
ATOM 795 O O . GLY A 1 106 ? 17.159 -0.547 -8.192 1.00 74.62 106 GLY A O 1
ATOM 796 N N . ASN A 1 107 ? 15.140 -1.547 -8.166 1.00 66.50 107 ASN A N 1
ATOM 797 C CA . ASN A 1 107 ? 15.389 -2.510 -9.244 1.00 66.50 107 ASN A CA 1
ATOM 798 C C . ASN A 1 107 ? 14.831 -2.090 -10.612 1.00 66.50 107 ASN A C 1
ATOM 800 O O . ASN A 1 107 ? 14.909 -2.861 -11.572 1.00 66.50 107 ASN A O 1
ATOM 804 N N . ALA A 1 108 ? 14.267 -0.888 -10.739 1.00 59.78 108 ALA A N 1
ATOM 805 C CA . ALA A 1 108 ? 13.944 -0.334 -12.041 1.00 59.78 108 ALA A CA 1
ATOM 806 C C . ALA A 1 108 ? 15.270 0.046 -12.726 1.00 59.78 108 ALA A C 1
ATOM 808 O O . ALA A 1 108 ? 15.910 1.031 -12.390 1.00 59.78 108 ALA A O 1
ATOM 809 N N . LYS A 1 109 ? 15.750 -0.800 -13.627 1.00 53.78 109 LYS A N 1
ATOM 810 C CA . LYS A 1 109 ? 16.876 -0.560 -14.538 1.00 53.78 109 LYS A CA 1
ATOM 811 C C . LYS A 1 109 ? 16.535 -1.226 -15.856 1.00 53.78 109 LYS A C 1
ATOM 813 O O . LYS A 1 1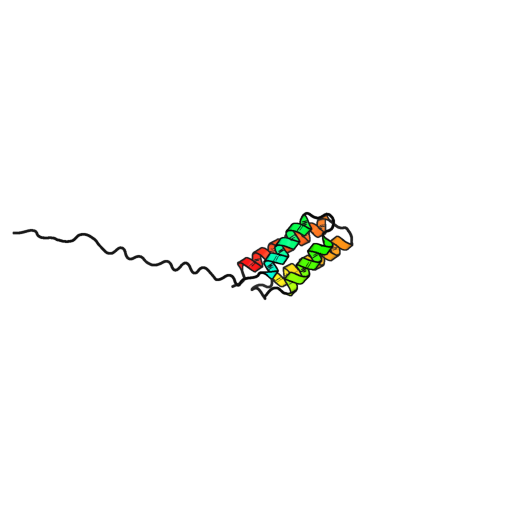09 ? 15.507 -1.933 -15.916 1.00 53.78 109 LYS A O 1
#

Organism: NCBI:txid748857

Sequence (109 aa):
MKHVIPVLTLLLLLSGVFLTEAANPDQPHMRAALELLQSAKKSDQPLPMLTSARKHLKNASKNKGGARVEALELVNEAIAQAQVGDKKKTEQKINAAIANIHSGIGNAK

Radius of gyration: 25.07 Å; chains: 1; bounding box: 97×25×28 Å

Foldseek 3Di:
DDDDDDDDDDDPPPPDPPPPPPPQPDFVLLVQLLVLLVVLLVDPQNQVSLVSSLVSLVVTDDFPPCLSVQLNVLSVQLNVCVVVVNSVSNNVSSVSSNVSSVVRSVRRD